Protein AF-A0A6V7LBU7-F1 (afdb_monomer)

Nearest PDB structures (foldseek):
  3pvl-assembly1_A  TM=4.586E-01  e=1.054E+00  Mus musculus
  7dpy-assembly1_B-2  TM=5.837E-01  e=6.580E+00  Brucella abortus bv. 1 str. 9-941

Organism: NCBI:txid1563983

Solvent-accessible surface area (backbone atoms only — not comparable to full-atom values): 6385 Å² total; per-residue (Å²): 140,86,60,70,43,76,39,94,91,40,87,60,28,27,33,37,74,52,94,92,53,78,45,40,32,36,58,55,96,55,30,39,32,45,30,46,99,85,70,48,60,80,48,77,71,85,32,50,31,43,49,77,45,78,47,78,48,63,51,98,84,68,49,76,46,78,45,77,41,56,76,52,80,74,45,76,78,74,67,70,71,77,63,78,79,74,81,75,77,78,90,68,89,82,85,80,85,133

Mean predicted aligned error: 11.53 Å

Radius of gyration: 17.83 Å; Cα contacts (8 Å, |Δi|>4): 134; chains: 1; bounding box: 26×51×47 Å

Foldseek 3Di:
DWDWDDDPVDPQKTWTPDPVDTWIWGDDPQWIATADPVRHGPDGPQQIWGFPDWDWDADPVRDIDIDTDTDDDNDCVVVPPPPDDPPPPPPDDDDDDD

pLDDT: mean 76.63, std 14.94, range [46.78, 94.12]

Secondary structure (DSSP, 8-state):
---EEE-TTSTTEEEE--TT---EEEEETTEEEEE-TTS-BS-TTTT-EEEEEEEEEE-TT--EEEEEEESS-SSGGGGG------------------

Structure (mmCIF, N/CA/C/O backbone):
data_AF-A0A6V7LBU7-F1
#
_entry.id   AF-A0A6V7LBU7-F1
#
loop_
_atom_site.group_PDB
_atom_site.id
_atom_site.type_symbol
_atom_site.label_atom_id
_atom_site.label_alt_id
_atom_site.label_comp_id
_atom_site.label_asym_id
_atom_site.label_entity_id
_atom_site.label_seq_id
_atom_site.pdbx_PDB_ins_code
_atom_site.Cartn_x
_atom_site.Cartn_y
_atom_site.Cartn_z
_atom_site.occupancy
_atom_site.B_iso_or_equiv
_atom_site.auth_seq_id
_atom_site.auth_comp_id
_atom_site.auth_asym_id
_atom_site.auth_atom_id
_atom_site.pdbx_PDB_model_num
ATOM 1 N N . ASP A 1 1 ? 5.345 -9.799 4.562 1.00 65.75 1 ASP A N 1
ATOM 2 C CA . ASP A 1 1 ? 4.551 -8.559 4.669 1.00 65.75 1 ASP A CA 1
ATOM 3 C C . ASP A 1 1 ? 5.336 -7.391 4.112 1.00 65.75 1 ASP A C 1
ATOM 5 O O . ASP A 1 1 ? 6.547 -7.339 4.305 1.00 65.75 1 ASP A O 1
ATOM 9 N N . HIS A 1 2 ? 4.672 -6.506 3.369 1.00 79.00 2 HIS A N 1
ATOM 10 C CA . HIS A 1 2 ? 5.283 -5.321 2.771 1.00 79.00 2 HIS A CA 1
ATOM 11 C C . HIS A 1 2 ? 4.729 -4.072 3.450 1.00 79.00 2 HIS A C 1
ATOM 13 O O . HIS A 1 2 ? 3.515 -3.891 3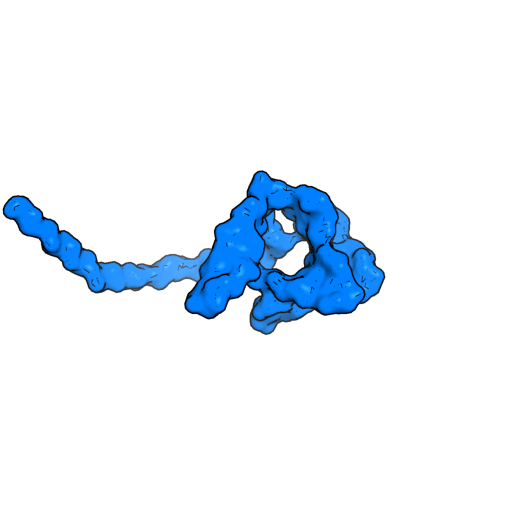.497 1.00 79.00 2 HIS A O 1
ATOM 19 N N . ILE A 1 3 ? 5.610 -3.226 3.983 1.00 86.19 3 ILE A N 1
ATOM 20 C CA . ILE A 1 3 ? 5.211 -2.035 4.735 1.00 86.19 3 ILE A CA 1
ATOM 21 C C . ILE A 1 3 ? 5.361 -0.801 3.847 1.00 86.19 3 ILE A C 1
ATOM 23 O O . ILE A 1 3 ? 6.408 -0.553 3.241 1.00 86.19 3 ILE A O 1
ATOM 27 N N . LEU A 1 4 ? 4.282 -0.026 3.793 1.00 88.38 4 LEU A N 1
ATOM 28 C CA . LEU A 1 4 ? 4.175 1.219 3.051 1.00 88.38 4 LEU A CA 1
ATOM 29 C C . LEU A 1 4 ? 4.027 2.378 4.035 1.00 88.38 4 LEU A C 1
ATOM 31 O O . LEU A 1 4 ? 3.100 2.403 4.843 1.00 88.38 4 LEU A O 1
ATOM 35 N N . ARG A 1 5 ? 4.936 3.352 3.964 1.00 88.75 5 ARG A N 1
ATOM 36 C CA . ARG A 1 5 ? 4.903 4.550 4.805 1.00 88.75 5 ARG A CA 1
ATOM 37 C C . ARG A 1 5 ? 4.297 5.721 4.031 1.00 88.75 5 ARG A C 1
ATOM 39 O O . ARG A 1 5 ? 4.756 5.981 2.922 1.00 88.75 5 ARG A O 1
ATOM 46 N N . PRO A 1 6 ? 3.324 6.460 4.587 1.00 88.31 6 PRO A N 1
ATOM 47 C CA . PRO A 1 6 ? 2.758 7.623 3.910 1.00 88.31 6 PRO A CA 1
ATOM 48 C C . PRO A 1 6 ? 3.807 8.721 3.693 1.00 88.31 6 PRO A C 1
ATOM 50 O O . PRO A 1 6 ? 4.676 8.952 4.540 1.00 88.31 6 PRO A O 1
ATOM 53 N N . VAL A 1 7 ? 3.702 9.422 2.566 1.00 87.50 7 VAL A N 1
ATOM 54 C CA . VAL A 1 7 ? 4.531 10.588 2.243 1.00 87.50 7 VAL A CA 1
ATOM 55 C C . VAL A 1 7 ? 3.825 11.849 2.727 1.00 87.50 7 VAL A C 1
ATOM 57 O O . VAL A 1 7 ? 2.781 12.221 2.207 1.00 87.50 7 VAL A O 1
ATOM 60 N N . ALA A 1 8 ? 4.418 12.556 3.691 1.00 83.44 8 ALA A N 1
ATOM 61 C CA . ALA A 1 8 ? 3.783 13.718 4.326 1.00 83.44 8 ALA A CA 1
ATOM 62 C C . ALA A 1 8 ? 3.378 14.837 3.344 1.00 83.44 8 ALA A C 1
ATOM 64 O O . ALA A 1 8 ? 2.408 15.545 3.586 1.00 83.44 8 ALA A O 1
ATOM 65 N N . LYS A 1 9 ? 4.119 15.003 2.240 1.00 85.44 9 LYS A N 1
ATOM 66 C CA . LYS A 1 9 ? 3.894 16.068 1.246 1.00 85.44 9 LYS A CA 1
ATOM 67 C C . LYS A 1 9 ? 2.966 15.666 0.097 1.00 85.44 9 LYS A C 1
ATOM 69 O O . LYS A 1 9 ? 2.557 16.536 -0.662 1.00 85.44 9 LYS A O 1
ATOM 74 N N . LEU A 1 10 ? 2.677 14.374 -0.065 1.00 84.19 10 LEU A N 1
ATOM 75 C CA . LEU A 1 10 ? 1.945 13.842 -1.212 1.00 84.19 10 LEU A CA 1
ATOM 76 C C . LEU A 1 10 ? 0.788 12.964 -0.711 1.00 84.19 10 LEU A C 1
ATOM 78 O O . LEU A 1 10 ? 1.024 11.827 -0.294 1.00 84.19 10 LEU A O 1
ATOM 82 N N . PRO A 1 11 ? -0.464 13.458 -0.735 1.00 84.62 11 PRO A N 1
ATOM 83 C CA . PRO A 1 11 ? -1.604 12.676 -0.276 1.00 84.62 11 PRO A CA 1
ATOM 84 C C . PRO A 1 11 ? -1.754 11.416 -1.131 1.00 84.62 11 PRO A C 1
ATOM 86 O O . PRO A 1 11 ? -1.483 11.433 -2.333 1.00 84.62 11 PRO A O 1
ATOM 89 N N . TYR A 1 12 ? -2.158 10.313 -0.501 1.00 88.00 12 TYR A N 1
ATOM 90 C CA . TYR A 1 12 ? -2.311 8.993 -1.131 1.00 88.00 12 TYR A CA 1
ATOM 91 C C . TYR A 1 12 ? -1.029 8.381 -1.715 1.00 88.00 12 TYR A C 1
ATOM 93 O O . TYR A 1 12 ? -1.101 7.339 -2.370 1.00 88.00 12 TYR A O 1
ATOM 101 N N . HIS A 1 13 ? 0.136 8.989 -1.472 1.00 89.50 13 HIS A N 1
ATOM 102 C CA . HIS A 1 13 ? 1.421 8.427 -1.863 1.00 89.50 13 HIS A CA 1
ATOM 103 C C . HIS A 1 13 ? 2.094 7.768 -0.672 1.00 89.50 13 HIS A C 1
ATOM 105 O O . HIS A 1 13 ? 2.097 8.281 0.452 1.00 89.50 13 HIS A O 1
ATOM 111 N N . TYR A 1 14 ? 2.706 6.628 -0.946 1.00 89.31 14 TYR A N 1
ATOM 112 C CA . TYR A 1 14 ? 3.359 5.804 0.045 1.00 89.31 14 TYR A CA 1
ATOM 113 C C . TYR A 1 14 ? 4.705 5.342 -0.478 1.00 89.31 14 TYR A C 1
ATOM 115 O O . TYR A 1 14 ? 4.849 5.022 -1.652 1.00 89.31 14 TYR A O 1
ATOM 123 N N . VAL A 1 15 ? 5.695 5.280 0.397 1.00 89.50 15 VAL A N 1
ATOM 124 C CA . VAL A 1 15 ? 7.029 4.791 0.075 1.00 89.50 15 VAL A CA 1
ATOM 125 C C . VAL A 1 15 ? 7.249 3.466 0.777 1.00 89.50 15 VAL A C 1
ATOM 127 O O . VAL A 1 15 ? 6.957 3.310 1.964 1.00 89.50 15 VAL A O 1
ATOM 130 N N . SER A 1 16 ? 7.771 2.507 0.025 1.00 88.31 16 SER A N 1
ATOM 131 C CA . SER A 1 16 ? 8.223 1.239 0.565 1.00 88.31 16 SER A CA 1
ATOM 132 C C . SER A 1 16 ? 9.330 1.444 1.587 1.00 88.31 16 SER A C 1
ATOM 134 O O . SER A 1 16 ? 10.298 2.155 1.323 1.00 88.31 16 SER A O 1
ATOM 136 N N . THR A 1 17 ? 9.222 0.762 2.722 1.00 85.06 17 THR A N 1
ATOM 137 C CA . THR A 1 17 ? 10.297 0.698 3.718 1.00 85.06 17 THR A CA 1
ATOM 138 C C . THR A 1 17 ? 11.240 -0.492 3.495 1.00 85.06 17 THR A C 1
ATOM 140 O O . THR A 1 17 ? 11.932 -0.899 4.423 1.00 85.06 17 THR A O 1
ATOM 143 N N . ASP A 1 18 ? 11.225 -1.105 2.308 1.00 79.62 18 ASP A N 1
ATOM 144 C CA . ASP A 1 18 ? 12.036 -2.281 1.982 1.00 79.62 18 ASP A CA 1
ATOM 145 C C . ASP A 1 18 ? 13.535 -1.931 1.893 1.00 79.62 18 ASP A C 1
ATOM 147 O O . ASP A 1 18 ? 13.924 -0.893 1.354 1.00 79.62 18 ASP A O 1
ATOM 151 N N . ALA A 1 19 ? 14.388 -2.827 2.392 1.00 71.25 19 ALA A N 1
ATOM 152 C CA . ALA A 1 19 ? 15.843 -2.685 2.365 1.00 71.25 19 ALA A CA 1
ATOM 153 C C . ALA A 1 19 ? 16.416 -2.750 0.937 1.00 71.25 19 ALA A C 1
ATOM 155 O O . ALA A 1 19 ? 17.501 -2.235 0.675 1.00 71.25 19 ALA A O 1
ATOM 156 N N . HIS A 1 20 ? 15.685 -3.364 -0.001 1.00 65.38 20 HIS A N 1
ATOM 157 C CA . HIS A 1 20 ? 16.114 -3.573 -1.390 1.00 65.38 20 HIS A CA 1
ATOM 158 C C . HIS A 1 20 ? 15.729 -2.437 -2.354 1.00 65.38 20 HIS A C 1
ATOM 160 O O . HIS A 1 20 ? 15.799 -2.596 -3.578 1.00 65.38 20 HIS A O 1
ATOM 166 N N . GLY A 1 21 ? 15.310 -1.292 -1.815 1.00 66.00 21 GLY A N 1
ATOM 167 C CA . GLY A 1 21 ? 15.099 -0.063 -2.567 1.00 66.00 21 GLY A CA 1
ATOM 168 C C . GLY A 1 21 ? 13.758 0.595 -2.271 1.00 66.00 21 GLY A C 1
ATOM 169 O O . GLY A 1 21 ? 12.713 -0.054 -2.208 1.00 66.00 21 GLY A O 1
ATOM 170 N N . THR A 1 22 ? 13.794 1.917 -2.160 1.00 74.06 22 THR A N 1
ATOM 171 C CA . THR A 1 22 ? 12.630 2.773 -1.953 1.00 74.06 22 THR A CA 1
ATOM 172 C C . THR A 1 22 ? 11.851 2.927 -3.253 1.00 74.06 22 THR A C 1
ATOM 174 O O . THR A 1 22 ? 12.295 3.560 -4.208 1.00 74.06 22 THR A O 1
ATOM 177 N N . ARG A 1 23 ? 10.655 2.340 -3.289 1.00 83.50 23 ARG A N 1
ATOM 178 C CA . ARG A 1 23 ? 9.673 2.536 -4.361 1.00 83.50 23 ARG A CA 1
ATOM 179 C C . ARG A 1 23 ? 8.480 3.313 -3.849 1.00 83.50 23 ARG A C 1
ATOM 181 O O . ARG A 1 23 ? 8.086 3.122 -2.700 1.00 83.50 23 ARG A O 1
ATOM 188 N N . MET A 1 24 ? 7.916 4.165 -4.698 1.00 87.50 24 MET A N 1
ATOM 189 C CA . MET A 1 24 ? 6.739 4.952 -4.367 1.00 87.50 24 MET A CA 1
ATOM 190 C C . MET A 1 24 ? 5.503 4.352 -5.027 1.00 87.50 24 MET A C 1
ATOM 192 O O . MET A 1 24 ? 5.525 3.967 -6.193 1.00 87.50 24 MET A O 1
ATOM 196 N N . TYR A 1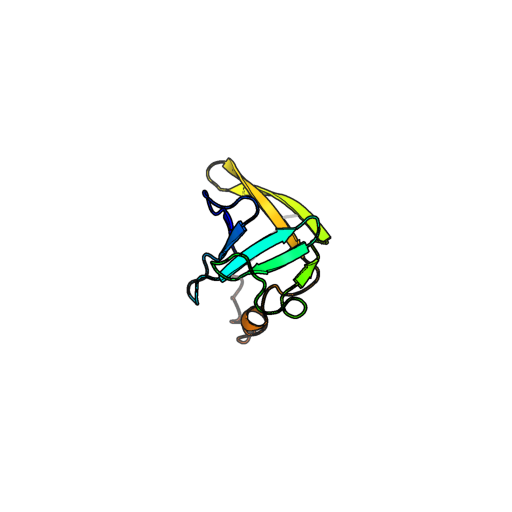 25 ? 4.422 4.285 -4.270 1.00 88.06 25 TYR A N 1
ATOM 197 C CA . TYR A 1 25 ? 3.132 3.815 -4.725 1.00 88.06 25 TYR A CA 1
ATOM 198 C C . TYR A 1 25 ? 2.078 4.879 -4.479 1.00 88.06 25 TYR A C 1
ATOM 200 O O . TYR A 1 25 ? 2.168 5.643 -3.519 1.00 88.06 25 TYR A O 1
ATOM 208 N N . LYS A 1 26 ? 1.062 4.895 -5.330 1.00 90.00 26 LYS A N 1
ATOM 209 C CA . LYS A 1 26 ? -0.108 5.751 -5.201 1.00 90.00 26 LYS A CA 1
ATOM 210 C C . LYS A 1 26 ? -1.348 4.879 -5.059 1.00 90.00 26 LYS A C 1
ATOM 212 O O . LYS A 1 26 ? -1.527 3.941 -5.840 1.00 90.00 26 LYS A O 1
ATOM 217 N N . ILE A 1 27 ? -2.169 5.181 -4.0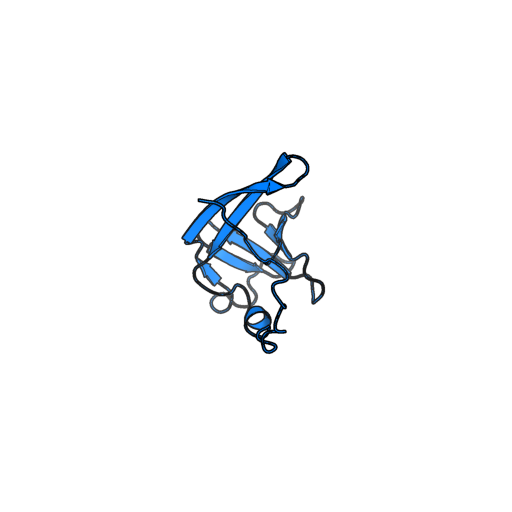58 1.00 88.81 27 ILE A N 1
ATOM 218 C CA . ILE A 1 27 ? -3.505 4.600 -3.914 1.00 88.81 27 ILE A CA 1
ATOM 219 C C . ILE A 1 27 ? -4.489 5.480 -4.684 1.00 88.81 27 ILE A C 1
ATOM 221 O O . ILE A 1 27 ? -4.540 6.691 -4.480 1.00 88.81 27 ILE A O 1
ATOM 225 N N . GLU A 1 28 ? -5.254 4.865 -5.576 1.00 86.56 28 GLU A N 1
ATOM 226 C CA . GLU A 1 28 ? -6.317 5.489 -6.360 1.00 86.56 28 GLU A CA 1
ATOM 227 C C . GLU A 1 28 ? -7.563 4.612 -6.228 1.00 86.56 28 GLU A C 1
ATOM 229 O O . GLU A 1 28 ? -7.637 3.540 -6.831 1.00 86.56 28 GLU A O 1
ATOM 234 N N . ASP A 1 29 ? -8.519 5.047 -5.408 1.00 84.69 29 ASP A N 1
ATOM 235 C CA . ASP A 1 29 ? -9.750 4.317 -5.090 1.00 84.69 29 ASP A CA 1
ATOM 236 C C . ASP A 1 29 ? -9.475 2.883 -4.597 1.00 84.69 29 ASP A C 1
ATOM 238 O O . ASP A 1 29 ? -8.976 2.679 -3.491 1.00 84.69 29 ASP A O 1
ATOM 242 N N . THR A 1 30 ? -9.770 1.884 -5.431 1.00 86.38 30 THR A N 1
ATOM 243 C CA . THR A 1 30 ? -9.569 0.455 -5.162 1.00 86.38 30 THR A CA 1
ATOM 244 C C . THR A 1 30 ? -8.281 -0.083 -5.776 1.00 86.38 30 THR A C 1
ATOM 246 O O . THR A 1 30 ? -8.142 -1.285 -5.986 1.00 86.38 30 THR A O 1
ATOM 249 N N . ARG A 1 31 ? -7.331 0.781 -6.142 1.00 87.88 31 ARG A N 1
ATOM 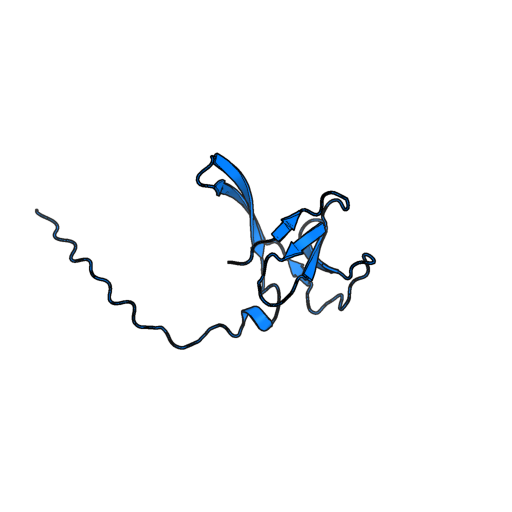250 C CA . ARG A 1 31 ? -6.119 0.381 -6.867 1.00 87.88 31 ARG A CA 1
ATOM 251 C C . ARG A 1 31 ? -4.873 0.944 -6.221 1.00 87.88 31 ARG A C 1
ATOM 253 O O . ARG A 1 31 ? -4.844 2.076 -5.754 1.00 87.88 31 ARG A O 1
ATOM 260 N N . LEU A 1 32 ? -3.812 0.156 -6.274 1.00 88.81 32 LEU A N 1
ATOM 261 C CA . LEU A 1 32 ? -2.473 0.557 -5.871 1.00 88.81 32 LEU A CA 1
ATOM 262 C C . LEU A 1 32 ? -1.560 0.455 -7.098 1.00 88.81 32 LEU A C 1
ATOM 264 O O . LEU A 1 32 ? -1.577 -0.545 -7.819 1.00 88.81 32 LEU A O 1
ATOM 268 N N . ARG A 1 33 ? -0.807 1.524 -7.375 1.00 88.25 33 ARG A N 1
ATOM 269 C CA . ARG A 1 33 ? 0.048 1.648 -8.567 1.00 88.25 33 ARG A CA 1
ATOM 270 C C . ARG A 1 33 ? 1.446 2.103 -8.193 1.00 88.25 33 ARG A C 1
ATOM 272 O O . ARG A 1 33 ? 1.600 2.939 -7.309 1.00 88.25 33 ARG A O 1
ATOM 279 N N . LEU A 1 34 ? 2.455 1.607 -8.905 1.00 86.81 34 LEU A N 1
ATOM 280 C CA . LEU A 1 34 ? 3.826 2.108 -8.810 1.00 86.81 34 LEU A CA 1
ATOM 281 C C . LEU A 1 34 ? 3.960 3.451 -9.548 1.00 86.81 34 LEU A C 1
ATOM 283 O O . LEU A 1 34 ? 3.585 3.560 -10.721 1.00 86.81 34 LEU A O 1
ATOM 287 N N . VAL A 1 35 ? 4.531 4.448 -8.873 1.00 85.75 35 VAL A N 1
ATOM 288 C CA . VAL A 1 35 ? 4.775 5.795 -9.408 1.00 85.75 35 VAL A CA 1
ATOM 289 C C . VAL A 1 35 ? 6.240 6.198 -9.237 1.00 85.75 35 VAL A C 1
ATOM 291 O O . VAL A 1 35 ? 6.929 5.747 -8.320 1.00 85.75 35 VAL A O 1
ATOM 294 N N . GLN A 1 36 ? 6.730 7.041 -10.141 1.00 78.31 36 GLN A N 1
ATOM 295 C CA . GLN A 1 36 ? 8.009 7.733 -9.996 1.00 78.31 36 GLN A CA 1
ATOM 296 C C . GLN A 1 36 ? 7.875 8.950 -9.073 1.00 78.31 36 GLN A C 1
ATOM 298 O O . GLN A 1 36 ? 6.772 9.405 -8.776 1.00 78.31 36 GLN A O 1
ATOM 303 N N . ASN A 1 37 ? 9.012 9.520 -8.659 1.00 66.19 37 ASN A N 1
ATOM 304 C CA . ASN A 1 37 ? 9.054 10.721 -7.814 1.00 66.19 37 ASN A CA 1
ATOM 305 C C . ASN A 1 37 ? 8.319 11.930 -8.426 1.00 66.19 37 ASN A C 1
ATOM 307 O O . ASN A 1 37 ? 7.915 12.823 -7.689 1.00 66.19 37 ASN A O 1
ATOM 311 N N . ASN A 1 38 ? 8.108 11.934 -9.746 1.00 65.88 38 ASN A N 1
ATOM 312 C CA . ASN A 1 38 ? 7.383 12.984 -10.464 1.00 65.88 38 ASN A CA 1
ATOM 313 C C . ASN A 1 38 ? 5.860 12.732 -10.530 1.00 65.88 38 ASN A C 1
ATOM 315 O O . ASN A 1 38 ? 5.142 13.507 -11.149 1.00 65.88 38 ASN A O 1
ATOM 319 N N . GLY A 1 39 ? 5.356 11.653 -9.918 1.00 62.41 39 GLY A N 1
ATOM 320 C CA . GLY A 1 39 ? 3.932 11.293 -9.907 1.00 62.41 39 GLY A CA 1
ATOM 321 C C . GLY A 1 39 ? 3.456 10.504 -11.133 1.00 62.41 39 GLY A C 1
ATOM 322 O O . GLY A 1 39 ? 2.324 10.021 -11.143 1.00 62.41 39 GLY A O 1
ATOM 323 N N . GLU A 1 40 ? 4.310 10.321 -12.142 1.00 64.25 40 GLU A N 1
ATOM 324 C CA . GLU A 1 40 ? 3.994 9.540 -13.340 1.00 64.25 40 GLU A CA 1
ATOM 325 C C . GLU A 1 40 ? 4.161 8.033 -13.104 1.00 64.25 40 GLU A C 1
ATOM 327 O O . GLU A 1 40 ? 5.042 7.581 -12.364 1.00 64.25 40 GLU A O 1
ATOM 332 N N . SER A 1 41 ? 3.294 7.231 -13.728 1.00 65.38 41 SER A N 1
ATOM 333 C CA . SER A 1 41 ? 3.374 5.773 -13.633 1.00 65.38 41 SER A CA 1
ATOM 334 C C . SER A 1 41 ? 4.490 5.238 -14.522 1.00 65.38 41 SER A C 1
ATOM 336 O O . SER A 1 41 ? 4.558 5.553 -15.705 1.00 65.38 41 SER A O 1
ATOM 338 N N . VAL A 1 42 ? 5.343 4.384 -13.955 1.00 67.00 42 VAL A N 1
ATOM 339 C CA . VAL A 1 42 ? 6.482 3.796 -14.681 1.00 67.00 42 VAL A CA 1
ATOM 340 C C . VAL A 1 42 ? 6.019 2.718 -15.659 1.00 67.00 42 VAL A C 1
ATOM 342 O O . VAL A 1 42 ? 6.535 2.622 -16.765 1.00 67.00 42 VAL A O 1
ATOM 345 N N . HIS A 1 43 ? 5.026 1.921 -15.254 1.00 66.56 43 HIS A N 1
ATOM 346 C CA . HIS A 1 43 ? 4.385 0.908 -16.089 1.00 66.56 43 HIS A CA 1
ATOM 347 C C . HIS A 1 43 ? 2.923 0.746 -15.635 1.00 66.56 43 HIS A C 1
ATOM 349 O O . HIS A 1 43 ? 2.685 0.093 -14.612 1.00 66.56 43 HIS A O 1
ATOM 355 N N . PRO A 1 44 ? 1.948 1.327 -16.358 1.00 63.69 44 PRO A N 1
ATOM 356 C CA . PRO A 1 44 ? 0.569 1.458 -15.879 1.00 63.69 44 PRO A CA 1
ATOM 357 C C . PRO A 1 44 ? -0.148 0.121 -15.648 1.00 63.69 44 PRO A C 1
ATOM 359 O O . PRO A 1 44 ? -1.038 0.056 -14.799 1.00 63.69 44 PRO A O 1
ATOM 362 N N . ASP A 1 45 ? 0.265 -0.947 -16.336 1.00 66.06 45 ASP A N 1
ATOM 363 C CA . ASP A 1 45 ? -0.409 -2.251 -16.263 1.00 66.06 45 ASP A CA 1
ATOM 364 C C . ASP A 1 45 ? 0.347 -3.295 -15.431 1.00 66.06 45 ASP A C 1
ATOM 366 O O . ASP A 1 45 ? -0.267 -4.158 -14.800 1.00 66.06 45 ASP A O 1
ATOM 370 N N . LEU A 1 46 ? 1.679 -3.202 -15.368 1.00 66.06 46 LEU A N 1
ATOM 371 C CA . LEU A 1 46 ? 2.523 -4.240 -14.763 1.00 66.06 46 LEU A CA 1
ATOM 372 C C . LEU A 1 46 ? 2.462 -4.240 -13.228 1.00 66.06 46 LEU A C 1
ATOM 374 O O . LEU A 1 46 ? 2.528 -5.296 -12.606 1.00 66.06 46 LEU A O 1
ATOM 378 N N . TYR A 1 47 ? 2.292 -3.060 -12.625 1.00 72.75 47 TYR A N 1
ATOM 379 C CA . TYR A 1 47 ? 2.307 -2.860 -11.167 1.00 72.75 47 TYR A CA 1
ATOM 380 C C . TYR A 1 47 ? 0.979 -2.360 -10.609 1.00 72.75 47 TYR A C 1
ATOM 382 O O . TYR A 1 47 ? 0.914 -1.856 -9.488 1.00 72.75 47 TYR A O 1
ATOM 390 N N . ARG A 1 48 ? -0.081 -2.442 -11.410 1.00 82.69 48 ARG A N 1
ATOM 391 C CA . ARG A 1 48 ? -1.425 -2.086 -10.978 1.00 82.69 48 ARG A CA 1
ATOM 392 C C . ARG A 1 48 ? -2.057 -3.289 -10.308 1.00 82.69 48 ARG A C 1
ATOM 394 O O . ARG A 1 48 ? -2.363 -4.261 -10.995 1.00 82.69 48 ARG A O 1
ATOM 401 N N . VAL A 1 49 ? -2.255 -3.195 -9.001 1.00 87.44 49 VAL A N 1
ATOM 402 C CA . VAL A 1 49 ? -2.943 -4.206 -8.191 1.00 87.44 49 VAL A CA 1
ATOM 403 C C . VAL A 1 49 ? -4.276 -3.656 -7.696 1.00 87.44 49 VAL A C 1
ATOM 405 O O . VAL A 1 49 ? -4.429 -2.444 -7.506 1.00 87.44 49 VAL A O 1
ATOM 408 N N . GLU A 1 50 ? -5.246 -4.541 -7.537 1.00 90.50 50 GLU A N 1
ATOM 409 C CA . GLU A 1 50 ? -6.568 -4.236 -7.008 1.00 90.50 50 GLU A CA 1
ATOM 410 C C . GLU A 1 50 ? -6.598 -4.501 -5.504 1.00 90.50 50 GLU A C 1
ATOM 412 O O . GLU A 1 50 ? -6.099 -5.514 -5.020 1.00 90.50 50 GLU A O 1
ATOM 417 N N . ILE A 1 51 ? -7.165 -3.557 -4.761 1.00 91.94 51 ILE A N 1
ATOM 418 C CA . ILE A 1 51 ? -7.405 -3.653 -3.328 1.00 91.94 51 ILE A CA 1
ATOM 419 C C . ILE A 1 51 ? -8.739 -4.372 -3.162 1.00 91.94 51 ILE A C 1
ATOM 421 O O . ILE A 1 51 ? -9.800 -3.799 -3.398 1.00 91.94 51 ILE A O 1
ATOM 425 N N . LEU A 1 52 ? -8.665 -5.633 -2.756 1.00 92.62 52 LEU A N 1
ATOM 426 C CA . LEU A 1 52 ? -9.823 -6.479 -2.494 1.00 92.62 52 LEU A CA 1
ATOM 427 C C . LEU A 1 52 ? -10.522 -6.087 -1.193 1.00 92.62 52 LEU A C 1
ATOM 429 O O . LEU A 1 52 ? -11.744 -6.155 -1.102 1.00 92.62 52 LEU A O 1
ATOM 433 N N . ASN A 1 53 ? -9.746 -5.708 -0.174 1.00 91.56 53 ASN A N 1
ATOM 434 C CA . ASN A 1 53 ? -10.281 -5.318 1.124 1.00 91.56 53 ASN A CA 1
ATOM 435 C C . ASN A 1 53 ? -9.313 -4.398 1.884 1.00 91.56 53 ASN A C 1
ATOM 437 O O . ASN A 1 53 ? -8.099 -4.413 1.654 1.00 91.56 53 ASN A O 1
ATOM 441 N N . VAL A 1 54 ? -9.860 -3.615 2.814 1.00 91.81 54 VAL A N 1
ATOM 442 C CA . VAL A 1 54 ? -9.108 -2.747 3.722 1.00 91.81 54 VAL A CA 1
ATOM 443 C C . VAL A 1 54 ? -9.506 -3.072 5.153 1.00 91.81 54 VAL A C 1
ATOM 445 O O . VAL A 1 54 ? -10.625 -2.801 5.580 1.00 91.81 54 VAL A O 1
ATOM 448 N N . GLU A 1 55 ? -8.561 -3.611 5.909 1.00 93.25 55 GLU A N 1
ATOM 449 C CA . GLU A 1 55 ? -8.726 -3.888 7.332 1.00 93.25 55 GLU A CA 1
ATOM 450 C C . GLU A 1 55 ? -7.946 -2.877 8.173 1.00 93.25 55 GLU A C 1
ATOM 452 O O . GLU A 1 55 ? -7.079 -2.151 7.678 1.00 93.25 55 GLU A O 1
ATOM 457 N N . ARG A 1 56 ? -8.257 -2.814 9.469 1.00 92.69 56 ARG A N 1
ATOM 458 C CA . ARG A 1 56 ? -7.555 -1.959 10.430 1.00 92.69 56 ARG A CA 1
ATOM 459 C C . ARG A 1 56 ? -6.891 -2.821 11.489 1.00 92.69 56 ARG A C 1
ATOM 461 O O . ARG A 1 56 ? -7.509 -3.734 12.025 1.00 92.69 56 ARG A O 1
ATOM 468 N N . GLY A 1 57 ? -5.646 -2.494 11.800 1.00 90.62 57 GLY A N 1
ATOM 469 C CA . GLY A 1 57 ? -4.872 -3.110 12.867 1.00 90.62 57 GLY A CA 1
ATOM 470 C C . GLY A 1 57 ? -4.304 -2.065 13.818 1.00 90.62 57 GLY A C 1
ATOM 471 O O . GLY A 1 57 ? -4.334 -0.865 13.544 1.00 90.62 57 GLY A O 1
ATOM 472 N N . TYR A 1 58 ? -3.763 -2.541 14.935 1.00 90.94 58 TYR A N 1
ATOM 473 C CA . TYR A 1 58 ? -3.048 -1.728 15.916 1.00 90.94 58 TYR A CA 1
ATOM 474 C C . TYR A 1 58 ? -1.661 -2.315 16.144 1.00 90.94 58 TYR A C 1
ATOM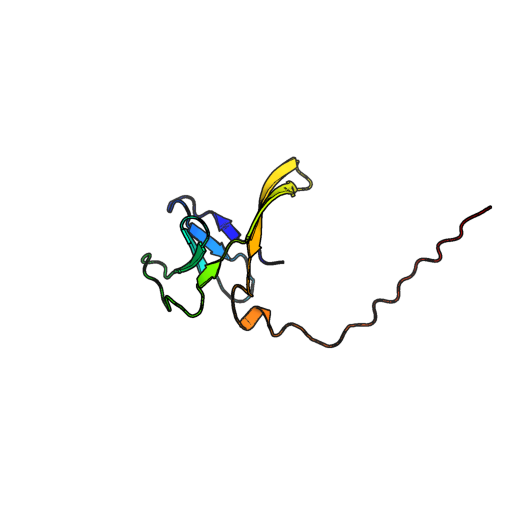 476 O O . TYR A 1 58 ? -1.494 -3.538 16.174 1.00 90.94 58 TYR A O 1
ATOM 484 N N . ASN A 1 59 ? -0.642 -1.459 16.236 1.00 88.62 59 ASN A N 1
ATOM 485 C CA . ASN A 1 59 ? 0.696 -1.902 16.624 1.00 88.62 59 ASN A CA 1
ATOM 486 C C . ASN A 1 59 ? 0.779 -2.069 18.157 1.00 88.62 59 ASN A C 1
ATOM 488 O O . ASN A 1 59 ? -0.195 -1.840 18.874 1.00 88.62 59 ASN A O 1
ATOM 492 N N . ARG A 1 60 ? 1.947 -2.481 18.671 1.00 89.44 60 ARG A N 1
ATOM 493 C CA . ARG A 1 60 ? 2.160 -2.675 20.121 1.00 89.44 60 ARG A CA 1
ATOM 494 C C . ARG A 1 60 ? 1.983 -1.394 20.940 1.00 89.44 60 ARG A C 1
ATOM 496 O O . ARG A 1 60 ? 1.656 -1.482 22.116 1.00 89.44 60 ARG A O 1
ATOM 503 N N . ASP A 1 61 ? 2.149 -0.243 20.299 1.00 94.12 61 ASP A N 1
ATOM 504 C CA . ASP A 1 61 ? 1.988 1.084 20.892 1.00 94.12 61 ASP A CA 1
ATOM 505 C C . ASP A 1 61 ? 0.558 1.629 20.703 1.00 94.12 61 ASP A C 1
ATOM 507 O O . ASP A 1 61 ? 0.323 2.827 20.849 1.00 94.12 61 ASP A O 1
ATOM 511 N N . PHE A 1 62 ? -0.401 0.766 20.337 1.00 89.38 62 PHE A N 1
ATOM 512 C CA . PHE A 1 62 ? -1.802 1.107 20.061 1.00 89.38 62 PHE A CA 1
ATOM 513 C C . PHE A 1 62 ? -2.004 2.146 18.946 1.00 89.38 62 PHE A C 1
ATOM 515 O O . PHE A 1 62 ? -3.060 2.771 18.843 1.00 89.38 62 PHE A O 1
ATOM 522 N N . GLN A 1 63 ? -1.027 2.309 18.055 1.00 88.00 63 GLN A N 1
ATOM 523 C CA . GLN A 1 63 ? -1.170 3.143 16.867 1.00 88.00 63 GLN A CA 1
ATOM 524 C C . GLN A 1 63 ? -1.879 2.359 15.766 1.00 88.00 63 GLN A C 1
ATOM 526 O O . GLN A 1 63 ? -1.490 1.239 15.420 1.00 88.00 63 GLN A O 1
ATOM 531 N N . MET A 1 64 ? -2.924 2.970 15.212 1.00 89.88 64 MET A N 1
ATOM 532 C CA . MET A 1 64 ? -3.739 2.375 14.160 1.00 89.88 64 MET A CA 1
ATOM 533 C C . MET A 1 64 ? -2.992 2.363 12.819 1.00 89.88 64 MET A C 1
ATOM 535 O O . MET A 1 64 ? -2.364 3.352 12.439 1.00 89.88 64 MET A O 1
ATOM 539 N N . TYR A 1 65 ? -3.118 1.271 12.070 1.00 89.44 65 TYR A N 1
ATOM 540 C CA . TYR A 1 65 ? -2.659 1.158 10.687 1.00 89.44 65 TYR A CA 1
ATOM 541 C C . TYR A 1 65 ? -3.700 0.446 9.818 1.00 89.44 65 TYR A C 1
ATOM 543 O O . TYR A 1 65 ? -4.534 -0.309 10.316 1.00 89.44 65 TYR A O 1
ATOM 551 N N . ASN A 1 66 ? -3.641 0.687 8.508 1.00 90.50 66 ASN A N 1
ATOM 552 C CA . ASN A 1 66 ? -4.487 0.003 7.533 1.00 90.50 66 ASN A CA 1
ATOM 553 C C . ASN A 1 66 ? -3.737 -1.194 6.938 1.00 90.50 66 ASN A C 1
ATOM 555 O O . ASN A 1 66 ? -2.561 -1.080 6.588 1.00 90.50 66 ASN A O 1
ATOM 559 N N . ILE A 1 67 ? -4.433 -2.317 6.793 1.00 90.94 67 ILE A N 1
ATOM 560 C CA . ILE A 1 67 ? -3.965 -3.523 6.111 1.00 90.94 67 ILE A CA 1
ATOM 561 C C . ILE A 1 67 ? -4.698 -3.592 4.777 1.00 90.94 67 ILE A C 1
ATOM 563 O O . ILE A 1 67 ? -5.924 -3.662 4.739 1.00 90.94 67 ILE A O 1
ATOM 567 N N . LEU A 1 68 ? -3.945 -3.550 3.681 1.00 91.25 68 LEU A N 1
ATOM 568 C CA . LEU A 1 68 ? -4.495 -3.649 2.333 1.00 91.25 68 LEU A CA 1
ATOM 569 C C . LEU A 1 68 ? -4.378 -5.095 1.859 1.00 91.25 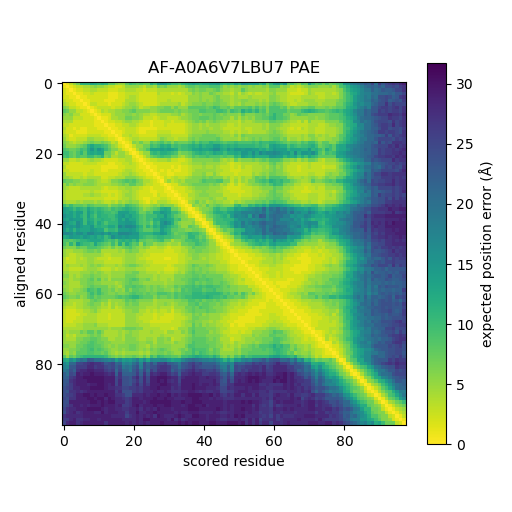68 LEU A C 1
ATOM 571 O O . LEU A 1 68 ? -3.269 -5.616 1.726 1.00 91.25 68 LEU A O 1
ATOM 575 N N . ILE A 1 69 ? -5.515 -5.731 1.595 1.00 89.81 69 ILE A N 1
ATOM 576 C CA . ILE A 1 69 ? -5.580 -7.057 0.981 1.00 89.81 69 ILE A CA 1
ATOM 577 C C . ILE A 1 69 ? -5.692 -6.842 -0.525 1.00 89.81 69 ILE A C 1
ATOM 579 O O . ILE A 1 69 ? -6.618 -6.174 -0.980 1.00 89.81 69 ILE A O 1
ATOM 583 N N . ILE A 1 70 ? -4.739 -7.377 -1.289 1.00 90.56 70 ILE A N 1
ATOM 584 C CA . ILE A 1 70 ? -4.600 -7.125 -2.730 1.00 90.56 70 ILE A CA 1
ATOM 585 C C . ILE A 1 70 ? -4.720 -8.411 -3.557 1.00 90.56 70 ILE A C 1
ATOM 587 O O . ILE A 1 70 ? -4.413 -9.496 -3.065 1.00 90.56 70 ILE A O 1
ATOM 591 N N . ASP A 1 71 ? -5.164 -8.279 -4.808 1.00 89.75 71 ASP A N 1
ATOM 592 C CA . ASP A 1 71 ? -5.459 -9.384 -5.736 1.00 89.75 71 ASP A CA 1
ATOM 593 C C . ASP A 1 71 ? -4.225 -10.181 -6.175 1.00 89.75 71 ASP A C 1
ATOM 595 O O . ASP A 1 71 ? -4.276 -11.402 -6.337 1.00 89.75 71 ASP A O 1
ATOM 599 N N . LYS A 1 72 ? -3.100 -9.492 -6.358 1.00 86.38 72 LYS A N 1
ATOM 600 C CA . LYS A 1 72 ? -1.834 -10.074 -6.799 1.00 86.38 72 LYS A CA 1
ATOM 601 C C . LYS A 1 72 ? -0.655 -9.424 -6.093 1.00 86.38 72 LYS A C 1
ATOM 603 O O . LYS A 1 72 ? -0.772 -8.403 -5.421 1.00 86.38 72 LYS A O 1
ATOM 608 N N . VAL A 1 73 ? 0.517 -10.032 -6.254 1.00 82.00 73 VAL A N 1
ATOM 609 C CA . VAL A 1 73 ? 1.757 -9.494 -5.689 1.00 82.00 73 VAL A CA 1
ATOM 610 C C . VAL A 1 73 ? 2.025 -8.072 -6.182 1.00 82.00 73 VAL A C 1
ATOM 612 O O . VAL A 1 73 ? 1.912 -7.776 -7.369 1.00 82.00 73 VAL A O 1
ATOM 615 N N . LEU A 1 74 ? 2.431 -7.205 -5.255 1.00 79.94 74 LEU A N 1
ATOM 616 C CA . LEU A 1 74 ? 2.713 -5.798 -5.545 1.00 79.94 74 LEU A CA 1
ATOM 617 C C . LEU A 1 74 ? 3.882 -5.611 -6.524 1.00 79.94 74 LEU A C 1
ATOM 619 O O . LEU A 1 74 ? 3.921 -4.652 -7.288 1.00 79.94 74 LEU A O 1
ATOM 623 N N . ASP A 1 75 ? 4.847 -6.527 -6.482 1.00 76.94 75 ASP A N 1
ATOM 624 C CA . ASP A 1 75 ? 6.032 -6.508 -7.326 1.00 76.94 75 ASP A CA 1
ATOM 625 C C . ASP A 1 75 ? 6.535 -7.938 -7.576 1.00 76.94 75 ASP A C 1
ATOM 627 O O . ASP A 1 75 ? 6.538 -8.745 -6.638 1.00 76.94 75 ASP A O 1
ATOM 631 N N . PRO A 1 76 ? 7.037 -8.261 -8.782 1.00 74.69 76 PRO A N 1
ATOM 632 C CA . PRO A 1 76 ? 7.613 -9.568 -9.068 1.00 74.69 76 PRO A CA 1
ATOM 633 C C . PRO A 1 76 ? 8.776 -9.962 -8.152 1.00 74.69 76 PRO A C 1
ATOM 635 O O . PRO A 1 76 ? 8.980 -11.151 -7.930 1.00 74.69 76 PRO A O 1
ATOM 638 N N . ARG A 1 77 ? 9.519 -9.017 -7.553 1.00 74.06 77 ARG A N 1
ATOM 639 C CA . ARG A 1 77 ? 10.591 -9.360 -6.596 1.00 74.06 77 ARG A CA 1
ATOM 640 C C . ARG A 1 77 ? 10.047 -9.987 -5.310 1.00 74.06 77 ARG A C 1
ATOM 642 O O . ARG A 1 77 ? 10.774 -10.713 -4.640 1.00 74.06 77 ARG A O 1
ATOM 649 N N . TYR A 1 78 ? 8.766 -9.791 -4.990 1.00 71.94 78 TYR A N 1
ATOM 650 C CA . TYR A 1 78 ? 8.110 -10.503 -3.888 1.00 71.94 78 TYR A CA 1
ATOM 651 C C . TYR A 1 78 ? 7.707 -11.939 -4.250 1.00 71.94 78 TYR A C 1
ATOM 653 O O . TYR A 1 78 ? 7.379 -12.714 -3.354 1.00 71.94 78 TYR A O 1
ATOM 661 N N . LEU A 1 79 ? 7.792 -12.341 -5.524 1.00 71.69 79 LEU A N 1
ATOM 662 C CA . LEU A 1 79 ? 7.586 -13.736 -5.929 1.00 71.69 79 LEU A CA 1
ATOM 663 C C . LEU A 1 79 ? 8.786 -14.628 -5.572 1.00 71.69 79 LEU A C 1
ATOM 665 O O . LEU A 1 79 ? 8.620 -15.836 -5.412 1.00 71.69 79 LEU A O 1
ATOM 669 N N . SER A 1 80 ? 9.992 -14.064 -5.416 1.00 60.19 80 SER A N 1
ATOM 670 C CA . SER A 1 80 ? 11.243 -14.836 -5.343 1.00 60.19 80 SER A CA 1
ATOM 671 C C . SER A 1 80 ? 11.743 -15.184 -3.932 1.00 60.19 80 SER A C 1
ATOM 673 O O . SER A 1 80 ? 12.916 -15.506 -3.764 1.00 60.19 80 SER A O 1
ATOM 675 N N . LEU A 1 81 ? 10.887 -15.177 -2.904 1.00 53.19 81 LEU A N 1
A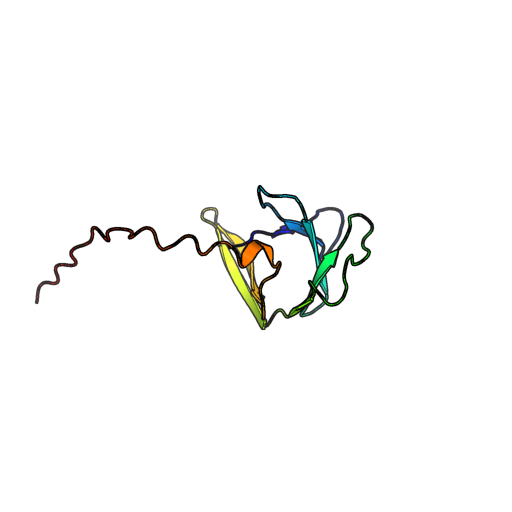TOM 676 C CA . LEU A 1 81 ? 11.268 -15.571 -1.533 1.00 53.19 81 LEU A CA 1
ATOM 677 C C . LEU A 1 81 ? 10.855 -16.998 -1.139 1.00 53.19 81 LEU A C 1
ATOM 679 O O . LEU A 1 81 ? 10.853 -17.337 0.042 1.00 53.19 81 LEU A O 1
ATOM 683 N N . ARG A 1 82 ? 10.606 -17.895 -2.101 1.00 49.81 82 ARG A N 1
ATOM 684 C CA . ARG A 1 82 ? 10.649 -19.343 -1.825 1.00 49.81 82 ARG A CA 1
ATOM 685 C C . ARG A 1 82 ? 12.098 -19.843 -1.831 1.00 49.81 82 ARG A C 1
ATOM 687 O O . ARG A 1 82 ? 12.471 -20.679 -2.646 1.00 49.81 82 ARG A O 1
ATOM 694 N N . LYS A 1 83 ? 12.922 -19.363 -0.892 1.00 52.44 83 LYS A N 1
ATOM 695 C CA . LYS A 1 83 ? 14.001 -20.227 -0.383 1.00 52.44 83 LYS A CA 1
ATOM 696 C C . LYS A 1 83 ? 13.310 -21.414 0.309 1.00 52.44 83 LYS A C 1
ATOM 698 O O . LYS A 1 83 ? 12.291 -21.192 0.967 1.00 52.44 83 LYS A O 1
ATOM 703 N N . PRO A 1 84 ? 13.778 -22.661 0.119 1.00 46.78 84 PRO A N 1
ATOM 704 C CA . PRO A 1 84 ? 13.099 -23.834 0.654 1.00 46.78 84 PRO A CA 1
ATOM 705 C C . PRO A 1 84 ? 12.936 -23.682 2.163 1.00 46.78 84 PRO A C 1
ATOM 707 O O . PRO A 1 84 ? 13.839 -23.185 2.837 1.00 46.78 84 PRO A O 1
ATOM 710 N N . ALA A 1 85 ? 11.761 -24.077 2.658 1.00 49.91 85 ALA A N 1
ATOM 711 C CA . ALA A 1 85 ? 11.392 -24.033 4.060 1.00 49.91 85 ALA A CA 1
ATOM 712 C C . ALA A 1 85 ? 12.563 -24.502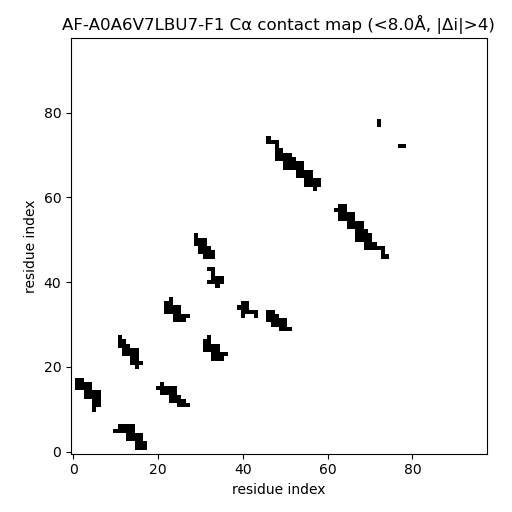 4.931 1.00 49.91 85 ALA A C 1
ATOM 714 O O . ALA A 1 85 ? 12.890 -25.690 4.969 1.00 49.91 85 ALA A O 1
ATOM 715 N N . ILE A 1 86 ? 13.188 -23.569 5.653 1.00 51.25 86 ILE A N 1
ATOM 716 C CA . ILE A 1 86 ? 13.940 -23.939 6.844 1.00 51.25 86 ILE A CA 1
ATOM 717 C C . ILE A 1 86 ? 12.899 -24.641 7.706 1.00 51.25 86 ILE A C 1
ATOM 719 O O . ILE A 1 86 ? 11.909 -24.024 8.101 1.00 51.25 86 ILE A O 1
ATOM 723 N N . ARG A 1 87 ? 13.068 -25.951 7.913 1.00 51.66 87 ARG A N 1
ATOM 724 C CA . ARG A 1 87 ? 12.290 -26.720 8.882 1.00 51.66 87 ARG A CA 1
ATOM 725 C C . ARG A 1 87 ? 12.454 -26.028 10.232 1.00 51.66 87 ARG A C 1
ATOM 727 O O . ARG A 1 87 ? 13.403 -26.302 10.962 1.00 51.66 87 ARG A O 1
ATOM 734 N N . LEU A 1 88 ? 11.552 -25.108 10.556 1.00 54.62 88 LEU A N 1
ATOM 735 C CA . LEU A 1 88 ? 11.417 -24.589 11.903 1.00 54.62 88 LEU A CA 1
ATOM 736 C C . LEU A 1 88 ? 10.939 -25.772 12.738 1.00 54.62 88 LEU A C 1
ATOM 738 O O . LEU A 1 88 ? 9.802 -26.226 12.615 1.00 54.62 88 LEU A O 1
ATOM 742 N N . LYS A 1 89 ? 11.854 -26.332 13.530 1.00 49.09 89 LYS A N 1
ATOM 743 C CA . LYS A 1 89 ? 11.533 -27.342 14.533 1.00 49.09 89 LYS A CA 1
ATOM 744 C C . LYS A 1 89 ? 10.560 -26.685 15.513 1.00 49.09 89 LYS A C 1
ATOM 746 O O . LYS A 1 89 ? 10.949 -25.818 16.292 1.00 49.09 89 LYS A O 1
ATOM 751 N N . LEU A 1 90 ? 9.286 -27.057 15.436 1.00 48.06 90 LEU A N 1
ATOM 752 C CA . LEU A 1 90 ? 8.280 -26.665 16.416 1.00 48.06 90 LEU A CA 1
ATOM 753 C C . LEU A 1 90 ? 8.625 -27.346 17.747 1.00 48.06 90 LEU A C 1
ATOM 755 O O . LEU A 1 90 ? 8.252 -28.487 17.995 1.00 48.06 90 LEU A O 1
ATOM 759 N N . ASN A 1 91 ? 9.359 -26.645 18.611 1.00 53.72 91 ASN A N 1
ATOM 760 C CA . ASN A 1 91 ? 9.563 -27.051 20.000 1.00 53.72 91 ASN A CA 1
ATOM 761 C C . ASN A 1 91 ? 8.320 -26.692 20.825 1.00 53.72 91 ASN A C 1
ATOM 763 O O . ASN A 1 91 ? 8.382 -25.792 21.659 1.00 53.72 91 ASN A O 1
ATOM 767 N N . ARG A 1 92 ? 7.175 -27.338 20.581 1.00 52.78 92 ARG A N 1
ATOM 768 C CA . ARG A 1 92 ? 6.030 -27.275 21.504 1.00 52.78 92 ARG A CA 1
ATOM 769 C C . ARG A 1 92 ? 5.303 -28.615 21.545 1.00 52.78 92 ARG A C 1
ATOM 771 O O . ARG A 1 92 ? 4.515 -28.929 20.663 1.00 52.78 92 ARG A O 1
ATOM 778 N N . SER A 1 93 ? 5.562 -29.386 22.596 1.00 53.75 93 SER A N 1
ATOM 779 C CA . SER A 1 93 ? 4.649 -30.424 23.067 1.00 53.75 93 SER A CA 1
ATOM 780 C C . SER A 1 93 ? 3.451 -29.736 23.724 1.00 53.75 93 SER A C 1
ATOM 782 O O . SER A 1 93 ? 3.618 -29.043 24.727 1.00 53.75 93 SER A O 1
ATOM 784 N N . VAL A 1 94 ? 2.255 -29.887 23.156 1.00 54.03 94 VAL A N 1
ATOM 785 C CA . VAL A 1 94 ? 1.011 -29.521 23.844 1.00 54.03 94 VAL A CA 1
ATOM 786 C C . VAL A 1 94 ? 0.545 -30.759 24.595 1.00 54.03 94 VAL A C 1
ATOM 788 O O . VAL A 1 94 ? 0.032 -31.698 23.994 1.00 54.03 94 VAL A O 1
ATOM 791 N N . THR A 1 95 ? 0.769 -30.783 25.904 1.00 48.84 95 THR A N 1
ATOM 792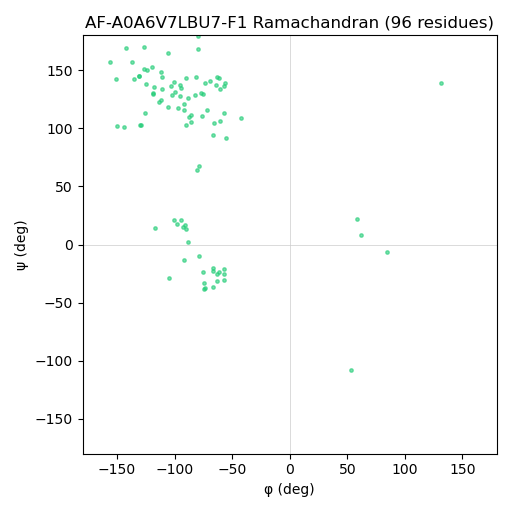 C CA . THR A 1 95 ? 0.195 -31.799 26.790 1.00 48.84 95 THR A CA 1
ATOM 793 C C . THR A 1 95 ? -1.172 -31.294 27.241 1.00 48.84 95 THR A C 1
ATOM 795 O O . THR A 1 95 ? -1.253 -30.317 27.982 1.00 48.84 95 THR A O 1
ATOM 798 N N . SER A 1 96 ? -2.250 -31.918 26.770 1.00 48.94 96 SER A N 1
ATOM 799 C CA . SER A 1 96 ? -3.599 -31.705 27.304 1.00 48.94 96 SER A CA 1
ATOM 800 C C . SER A 1 96 ? -3.904 -32.780 28.345 1.00 48.94 96 SER A C 1
ATOM 802 O O . SER A 1 96 ? -3.773 -33.966 28.039 1.00 48.94 96 SER A O 1
ATOM 804 N N . TYR A 1 97 ? -4.333 -32.385 29.542 1.00 52.50 97 TYR A N 1
ATOM 805 C CA . TYR A 1 97 ? -4.904 -33.310 30.523 1.00 52.50 97 TYR A CA 1
ATOM 806 C C . TYR A 1 97 ? -6.420 -33.405 30.320 1.00 52.50 97 TYR A C 1
ATOM 808 O O . TYR A 1 97 ? -7.051 -32.424 29.924 1.00 52.50 97 TYR A O 1
ATOM 816 N N . LYS A 1 98 ? -6.952 -34.613 30.524 1.00 47.56 98 LYS A N 1
ATOM 817 C CA . LYS A 1 98 ? -8.373 -34.959 30.421 1.00 47.56 98 LYS A CA 1
ATOM 818 C C . LYS A 1 98 ? -9.089 -34.696 31.737 1.00 47.56 98 LYS A C 1
ATOM 820 O O . LYS A 1 98 ? -8.440 -34.920 32.782 1.00 47.56 98 LYS A O 1
#

Sequence (98 aa):
DHILRPVAKLPYHYVSTDAHGTRMYKIEDTRLRLVQNNGESVHPDLYRVEILNVERGYNRDFQMYNILIIDKVLDPRYLSLRKPAIRLKLNRSVTSYK